Protein AF-A0A6V7JC09-F1 (afdb_monomer_lite)

Sequence (170 aa):
AAGVCGVSEVHVLLTPTTRGFRQALKSEEIEYTMPLRSGGKRRSDVTDSGCDTLDSSTSNTLLSTEPLDNDDDDDGDFNDDEGILESLGIEDSEIRKINQVQKRITLERETEVDTLKQSLIFVKGVDAQALFNFLINCKSAIAVTGALAGVPPTLLAPVAFHGATLKPLK

pLDDT: mean 71.45, std 20.79, range [30.66, 96.06]

InterPro domains:
  IPR024861 Donson [PTHR12972] (6-170)
  IPR060529 Protein downstream neighbor of Son domain [PF27662] (1-170)

Radius of gyration: 24.03 Å; chains: 1; bounding box: 83×36×53 Å

Secondary structure (DSSP, 8-state):
-PPGGG-SS-EEEE-S--HHHHHHHHHTT---B-TT-S----------------------------------------GGGHHHHHHTT--HHHHHHHHHHHHHHHHHHHHTTTTSGGG-EEEEHHHHHHHHHHHHH-GGGS-SSSTTTTPPP----SSPPTT-------

Organism: NCBI:txid1563983

Foldseek 3Di:
DQDDPNDNKDKDKDPDAALVRVVVCVVLVQDKDQVLAPDPDDPPDDDDDDDDDDDDDDDDDPDPDDDPPPPPPPPPPPVVCVVVCVVVVNDVVNVVVVVVVVVVVVNCVRRVCHNHSSNMIMGMHPSVVSVVVCQVVVPVQAACDDQRHPPGPDDDDPDADVPDDDDDRD

Structure (mmCIF, N/CA/C/O backbone):
data_AF-A0A6V7JC09-F1
#
_entry.id   AF-A0A6V7JC09-F1
#
loop_
_atom_site.group_PDB
_atom_site.id
_atom_site.type_symbol
_atom_site.label_atom_id
_atom_site.label_alt_id
_atom_site.label_comp_id
_atom_site.label_asym_id
_atom_site.label_entity_id
_atom_site.label_seq_id
_atom_site.pdbx_PDB_ins_code
_atom_site.Cartn_x
_atom_site.Cartn_y
_atom_site.Cartn_z
_atom_site.occupancy
_atom_site.B_iso_or_equiv
_atom_site.auth_seq_id
_atom_site.auth_comp_id
_atom_site.auth_asym_id
_atom_site.auth_atom_id
_atom_site.pdbx_PDB_model_num
ATOM 1 N N . ALA A 1 1 ? 1.573 -4.588 -29.488 1.00 43.00 1 ALA A N 1
ATOM 2 C CA . ALA A 1 1 ? 2.702 -5.318 -28.880 1.00 43.00 1 ALA A CA 1
ATOM 3 C C . ALA A 1 1 ? 2.129 -6.211 -27.791 1.00 43.00 1 ALA A C 1
ATOM 5 O O . ALA A 1 1 ? 1.394 -5.697 -26.960 1.00 43.00 1 ALA A O 1
ATOM 6 N N . ALA A 1 2 ? 2.360 -7.524 -27.842 1.00 45.78 2 ALA A N 1
ATOM 7 C CA . ALA A 1 2 ? 1.982 -8.412 -26.745 1.00 45.78 2 ALA A CA 1
ATOM 8 C C . ALA A 1 2 ? 2.867 -8.072 -25.537 1.00 45.78 2 ALA A C 1
ATOM 10 O O . ALA A 1 2 ? 4.084 -7.958 -25.698 1.00 45.78 2 ALA A O 1
ATOM 11 N N . GLY A 1 3 ? 2.272 -7.837 -24.368 1.00 51.53 3 GLY A N 1
ATOM 12 C CA . GLY A 1 3 ? 3.038 -7.580 -23.154 1.00 51.53 3 GLY A CA 1
ATOM 13 C C . GLY A 1 3 ? 3.891 -8.789 -22.764 1.00 51.53 3 GLY A C 1
ATOM 14 O O . GLY A 1 3 ? 3.699 -9.915 -23.237 1.00 51.53 3 GLY A O 1
ATOM 15 N N . VAL A 1 4 ? 4.894 -8.541 -21.927 1.00 53.50 4 VAL A N 1
ATOM 16 C CA . VAL A 1 4 ? 5.793 -9.579 -21.418 1.00 53.50 4 VAL A CA 1
ATOM 17 C C . VAL A 1 4 ? 4.948 -10.663 -20.728 1.00 53.50 4 VAL A C 1
ATOM 19 O O . VAL A 1 4 ? 4.101 -10.347 -19.901 1.00 53.50 4 VAL A O 1
ATOM 22 N N . CYS A 1 5 ? 5.166 -11.939 -21.066 1.00 57.09 5 CYS A N 1
ATOM 23 C CA . CYS A 1 5 ? 4.394 -13.094 -20.567 1.00 57.09 5 CYS A CA 1
ATOM 24 C C . CYS A 1 5 ? 2.956 -13.245 -21.122 1.00 57.09 5 CYS A C 1
ATOM 26 O O . CYS A 1 5 ? 2.158 -13.995 -20.569 1.00 57.09 5 CYS A O 1
ATOM 28 N N . GLY A 1 6 ? 2.598 -12.565 -22.219 1.00 64.44 6 GLY A N 1
ATOM 29 C CA . GLY A 1 6 ? 1.272 -12.721 -22.843 1.00 64.44 6 GLY A CA 1
ATOM 30 C C . GLY A 1 6 ? 0.133 -12.036 -22.080 1.00 64.44 6 GLY A C 1
ATOM 31 O O . GLY A 1 6 ? -1.030 -12.198 -22.436 1.00 64.44 6 GLY A O 1
ATOM 32 N N . VAL A 1 7 ? 0.468 -11.245 -21.060 1.00 65.25 7 VAL A N 1
ATOM 33 C CA . VAL A 1 7 ? -0.463 -10.366 -20.354 1.00 65.25 7 VAL A CA 1
ATOM 34 C C . VAL A 1 7 ? -0.467 -9.021 -21.077 1.00 65.25 7 VAL A C 1
ATOM 36 O O . VAL A 1 7 ? 0.593 -8.450 -21.323 1.00 65.25 7 VAL A O 1
ATOM 39 N N . SER A 1 8 ? -1.642 -8.528 -21.470 1.00 77.06 8 SER A N 1
ATOM 40 C CA . SER A 1 8 ? -1.781 -7.269 -22.220 1.00 77.06 8 SER A CA 1
ATOM 41 C C . SER A 1 8 ? -1.567 -6.017 -21.366 1.00 77.06 8 SER A C 1
ATOM 43 O O . SER A 1 8 ? -1.346 -4.943 -21.918 1.00 77.06 8 SER A O 1
ATOM 45 N N . GLU A 1 9 ? -1.614 -6.154 -20.042 1.00 82.94 9 GLU A N 1
ATOM 46 C CA . GLU A 1 9 ? -1.653 -5.053 -19.080 1.00 82.94 9 GLU A CA 1
ATOM 47 C C . GLU A 1 9 ? -0.594 -5.220 -17.983 1.00 82.94 9 GLU A C 1
ATOM 49 O O . GLU A 1 9 ? -0.154 -6.330 -17.671 1.00 82.94 9 GLU A O 1
ATOM 54 N N . VAL A 1 10 ? -0.167 -4.101 -17.391 1.00 85.00 10 VAL A N 1
ATOM 55 C CA . VAL A 1 10 ? 0.787 -4.102 -16.274 1.00 85.00 10 VAL A CA 1
ATOM 56 C C . VAL A 1 10 ? 0.065 -4.522 -15.001 1.00 85.00 10 VAL A C 1
ATOM 58 O O . VAL A 1 10 ? -0.993 -3.994 -14.674 1.00 85.00 10 VAL A O 1
ATOM 61 N N . HIS A 1 11 ? 0.659 -5.461 -14.273 1.00 88.44 11 HIS A N 1
ATOM 62 C CA . HIS A 1 11 ? 0.139 -5.987 -13.018 1.00 88.44 11 HIS A CA 1
ATOM 63 C C . HIS A 1 11 ? 1.137 -5.722 -11.893 1.00 88.44 11 HIS A C 1
ATOM 65 O O . HIS A 1 11 ? 2.329 -5.995 -12.046 1.00 88.44 11 HIS A O 1
ATOM 71 N N . VAL A 1 12 ? 0.647 -5.248 -10.751 1.00 89.44 12 VAL A N 1
ATOM 72 C CA . VAL A 1 12 ? 1.457 -5.017 -9.552 1.00 89.44 12 VAL A CA 1
ATOM 73 C C . VAL A 1 12 ? 0.850 -5.779 -8.387 1.00 89.44 12 VAL A C 1
ATOM 75 O O . VAL A 1 12 ? -0.335 -5.645 -8.093 1.00 89.44 12 VAL A O 1
ATOM 78 N N . LEU A 1 13 ? 1.677 -6.583 -7.720 1.00 91.69 13 LEU A N 1
ATOM 79 C CA . LEU A 1 13 ? 1.344 -7.225 -6.455 1.00 91.69 13 LEU A CA 1
ATOM 80 C C . LEU A 1 13 ? 2.249 -6.631 -5.383 1.00 91.69 13 LEU A C 1
ATOM 82 O O . LEU A 1 13 ? 3.472 -6.671 -5.525 1.00 91.69 13 LEU A O 1
ATOM 86 N N . LEU A 1 14 ? 1.660 -6.105 -4.314 1.00 90.94 14 LEU A N 1
ATOM 87 C CA . LEU A 1 14 ? 2.412 -5.511 -3.214 1.00 90.94 14 LEU A CA 1
ATOM 88 C C . LEU A 1 14 ? 1.978 -6.131 -1.891 1.00 90.94 14 LEU A C 1
ATOM 90 O O . LEU A 1 14 ? 0.801 -6.139 -1.542 1.00 90.94 14 LEU A O 1
ATOM 94 N N . THR A 1 15 ? 2.951 -6.669 -1.161 1.00 91.75 15 THR A N 1
ATOM 95 C CA . THR A 1 15 ? 2.768 -7.241 0.171 1.00 91.75 15 THR A CA 1
ATOM 96 C C . THR A 1 15 ? 4.089 -7.170 0.949 1.00 91.75 15 THR A C 1
ATOM 98 O O . THR A 1 15 ? 5.150 -7.373 0.358 1.00 91.75 15 THR A O 1
ATOM 101 N N . PRO A 1 16 ? 4.045 -6.975 2.274 1.00 92.06 16 PRO A N 1
ATOM 102 C CA . PRO A 1 16 ? 2.859 -6.578 3.029 1.00 92.06 16 PRO A CA 1
ATOM 103 C C . PRO A 1 16 ? 2.487 -5.101 2.822 1.00 92.06 16 PRO A C 1
ATOM 105 O O . PRO A 1 16 ? 3.324 -4.293 2.431 1.00 92.06 16 PRO A O 1
ATOM 108 N N . THR A 1 17 ? 1.238 -4.747 3.129 1.00 92.69 17 THR A N 1
ATOM 109 C CA . THR A 1 17 ? 0.771 -3.354 3.219 1.00 92.69 17 THR A CA 1
ATOM 110 C C . THR A 1 17 ? 0.185 -3.060 4.602 1.00 92.69 17 THR A C 1
ATOM 112 O O . THR A 1 17 ? -0.172 -3.971 5.355 1.00 92.69 17 THR A O 1
ATOM 115 N N . THR A 1 18 ? 0.095 -1.777 4.948 1.00 94.00 18 THR A N 1
AT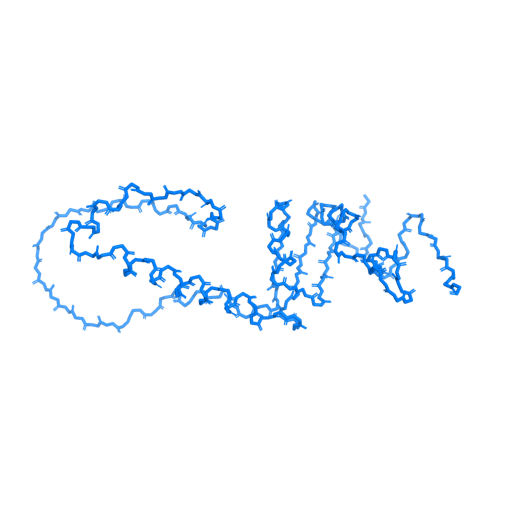OM 116 C CA . THR A 1 18 ? -0.579 -1.284 6.160 1.00 94.00 18 THR A CA 1
ATOM 117 C C . THR A 1 18 ? -1.899 -0.610 5.797 1.00 94.00 18 THR A C 1
ATOM 119 O O . THR A 1 18 ? -2.083 -0.189 4.651 1.00 94.00 18 THR A O 1
ATOM 122 N N . ARG A 1 19 ? -2.802 -0.441 6.769 1.00 93.81 19 ARG A N 1
ATOM 123 C CA . ARG A 1 19 ? -4.038 0.331 6.592 1.00 93.81 19 ARG A CA 1
ATOM 124 C C . ARG A 1 19 ? -3.750 1.728 6.056 1.00 93.81 19 ARG A C 1
ATOM 126 O O . ARG A 1 19 ? -4.379 2.145 5.095 1.00 93.81 19 ARG A O 1
ATOM 133 N N . GLY A 1 20 ? -2.777 2.428 6.642 1.00 92.62 20 GLY A N 1
ATOM 134 C CA . GLY A 1 20 ? -2.425 3.786 6.223 1.00 92.62 20 GLY A CA 1
ATOM 135 C C . GLY A 1 20 ? -1.962 3.855 4.766 1.00 92.62 20 GLY A C 1
ATOM 136 O O . GLY A 1 20 ? -2.364 4.756 4.041 1.00 92.62 20 GLY A O 1
ATOM 137 N N . PHE A 1 21 ? -1.184 2.869 4.306 1.00 92.50 21 PHE A N 1
ATOM 138 C CA . PHE A 1 21 ? -0.798 2.784 2.898 1.00 92.50 21 PHE A CA 1
ATOM 139 C C . PHE A 1 21 ? -2.016 2.562 1.993 1.00 92.50 21 PHE A C 1
ATOM 141 O O . PHE A 1 21 ? -2.179 3.245 0.991 1.00 92.50 21 PHE A O 1
ATOM 148 N N . ARG A 1 22 ? -2.903 1.639 2.375 1.00 94.00 22 ARG A N 1
ATOM 149 C CA . ARG A 1 22 ? -4.142 1.345 1.644 1.00 94.00 22 ARG A CA 1
ATOM 150 C C . ARG A 1 22 ? -5.103 2.537 1.586 1.00 94.00 22 ARG A C 1
ATOM 152 O O . ARG A 1 22 ? -5.735 2.739 0.556 1.00 94.00 22 ARG A O 1
ATOM 159 N N . GLN A 1 23 ? -5.184 3.329 2.653 1.00 93.31 23 GLN A N 1
ATOM 160 C CA . GLN A 1 23 ? -5.972 4.561 2.693 1.00 93.31 23 GLN A CA 1
ATOM 161 C C . GLN A 1 23 ? -5.353 5.648 1.804 1.00 93.31 23 GLN A C 1
ATOM 163 O O . GLN A 1 23 ? -6.074 6.299 1.061 1.00 93.31 23 GLN A O 1
ATOM 168 N N . ALA A 1 24 ? -4.022 5.778 1.801 1.00 93.12 24 ALA A N 1
ATOM 169 C CA . ALA A 1 24 ? -3.326 6.711 0.915 1.00 93.12 24 ALA A CA 1
ATOM 170 C C . ALA A 1 24 ? -3.528 6.378 -0.575 1.00 93.12 24 ALA A C 1
ATOM 172 O O . ALA A 1 24 ? -3.612 7.278 -1.400 1.00 93.12 24 ALA A O 1
ATOM 173 N N . LEU A 1 25 ? -3.640 5.093 -0.929 1.00 94.00 25 LEU A N 1
ATOM 174 C CA . LEU A 1 25 ? -4.002 4.707 -2.295 1.00 94.00 25 LEU A CA 1
ATOM 175 C C . LEU A 1 25 ? -5.433 5.119 -2.652 1.00 94.00 25 LEU A C 1
ATOM 177 O O . LEU A 1 25 ? -5.642 5.644 -3.739 1.00 94.00 25 LEU A O 1
ATOM 181 N N . LYS A 1 26 ? -6.394 4.933 -1.734 1.00 94.06 26 LYS A N 1
ATOM 182 C CA . LYS A 1 26 ? -7.780 5.385 -1.943 1.00 94.06 26 LYS A CA 1
ATOM 183 C C . LYS A 1 26 ? -7.855 6.903 -2.143 1.00 94.06 26 LYS A C 1
ATOM 185 O O . LYS A 1 26 ? -8.531 7.348 -3.058 1.00 94.06 26 LYS A O 1
ATOM 190 N N . SER A 1 27 ? -7.125 7.687 -1.342 1.00 93.50 27 SER A N 1
ATOM 191 C CA . SER A 1 27 ? -7.117 9.156 -1.462 1.00 93.50 27 SER A CA 1
ATOM 192 C C . SER A 1 27 ? -6.481 9.675 -2.753 1.00 93.50 27 SER A C 1
ATOM 194 O O . SER A 1 27 ? -6.718 10.812 -3.135 1.00 93.50 27 SER A O 1
ATOM 196 N N . GLU A 1 28 ? -5.649 8.863 -3.402 1.00 92.69 28 GLU A N 1
ATOM 197 C CA . GLU A 1 28 ? -5.031 9.169 -4.699 1.00 92.69 28 GLU A CA 1
ATOM 198 C C . GLU A 1 28 ? -5.829 8.557 -5.864 1.00 92.69 28 GLU A C 1
ATOM 200 O O . GLU A 1 28 ? -5.331 8.500 -6.985 1.00 92.69 28 GLU A O 1
ATOM 205 N N . GLU A 1 29 ? -7.047 8.070 -5.588 1.00 95.25 29 GLU A N 1
ATOM 206 C CA . GLU A 1 29 ? -7.958 7.444 -6.555 1.00 95.25 29 GLU A CA 1
ATOM 207 C C . GLU A 1 29 ? -7.345 6.222 -7.264 1.00 95.25 29 GLU A C 1
ATOM 209 O O . GLU A 1 29 ? -7.652 5.924 -8.415 1.00 95.25 29 GLU A O 1
ATOM 214 N N . ILE A 1 30 ? -6.460 5.491 -6.575 1.00 95.75 30 ILE A N 1
ATOM 215 C CA . ILE A 1 30 ? -5.811 4.291 -7.112 1.00 95.75 30 ILE A CA 1
ATOM 216 C C . ILE A 1 30 ? -6.637 3.063 -6.736 1.00 95.75 30 ILE A C 1
ATOM 218 O O . ILE A 1 30 ? -6.672 2.655 -5.568 1.00 95.75 30 ILE A O 1
ATOM 222 N N . GLU A 1 31 ? -7.242 2.418 -7.734 1.00 96.06 31 GLU A N 1
ATOM 223 C CA . GLU A 1 31 ? -8.041 1.216 -7.511 1.00 96.06 31 GLU A CA 1
ATOM 224 C C . GLU A 1 31 ? -7.154 -0.014 -7.237 1.00 96.06 31 GLU A C 1
ATOM 226 O O . GLU A 1 31 ? -6.153 -0.282 -7.912 1.00 96.06 31 GLU A O 1
ATOM 231 N N . TYR A 1 32 ? -7.522 -0.808 -6.228 1.00 95.69 32 TYR A N 1
ATOM 232 C CA . TYR A 1 32 ? -6.843 -2.062 -5.914 1.00 95.69 32 TYR A CA 1
ATOM 233 C C . TYR A 1 32 ? -7.801 -3.115 -5.361 1.00 95.69 32 TYR A C 1
ATOM 235 O O . TYR A 1 32 ? -8.806 -2.821 -4.720 1.00 95.69 32 TYR A O 1
ATOM 243 N N . THR A 1 33 ? -7.433 -4.384 -5.535 1.00 95.44 33 THR A N 1
ATOM 244 C CA . THR A 1 33 ? -8.135 -5.525 -4.924 1.00 95.44 33 THR A CA 1
ATOM 245 C C . THR A 1 33 ? -7.255 -6.215 -3.886 1.00 95.44 33 THR A C 1
ATOM 247 O O . THR A 1 33 ? -6.030 -6.165 -3.975 1.00 95.44 33 THR A O 1
ATOM 250 N N . MET A 1 34 ? -7.856 -6.888 -2.898 1.00 94.44 34 MET A N 1
ATOM 251 C CA . MET A 1 34 ? -7.134 -7.677 -1.886 1.00 94.44 34 MET A CA 1
ATOM 252 C C . MET A 1 34 ? -7.476 -9.168 -2.009 1.00 94.44 34 MET A C 1
ATOM 254 O O . MET A 1 34 ? -8.267 -9.691 -1.221 1.00 94.44 34 MET A O 1
ATOM 258 N N . PRO A 1 35 ? -6.907 -9.887 -2.993 1.00 93.06 35 PRO A N 1
ATOM 259 C CA . PRO A 1 35 ? -7.356 -11.235 -3.358 1.00 93.06 35 PRO A CA 1
ATOM 260 C C . PRO A 1 35 ? -7.131 -12.289 -2.265 1.00 93.06 35 PRO A C 1
ATOM 262 O O . PRO A 1 35 ? -7.759 -13.344 -2.290 1.00 93.06 35 PRO A O 1
ATOM 265 N N . LEU A 1 36 ? -6.238 -12.024 -1.306 1.00 91.88 36 LEU A N 1
ATOM 266 C CA . LEU A 1 36 ? -5.941 -12.929 -0.192 1.00 91.88 36 LEU A CA 1
ATOM 267 C C . LEU A 1 36 ? -6.734 -12.602 1.082 1.00 91.88 36 LEU A C 1
ATOM 269 O O . LEU A 1 36 ? -6.608 -13.316 2.079 1.00 91.88 36 LEU A O 1
ATOM 273 N N . ARG A 1 37 ? -7.550 -11.540 1.075 1.00 88.38 37 ARG A N 1
ATOM 274 C CA . ARG A 1 37 ? -8.404 -11.190 2.208 1.00 88.38 37 ARG A CA 1
ATOM 275 C C . ARG A 1 37 ? -9.648 -12.077 2.194 1.00 88.38 37 ARG A C 1
ATOM 277 O O . ARG A 1 37 ? -10.470 -12.026 1.283 1.00 88.38 37 ARG A O 1
ATOM 284 N N . SER A 1 38 ? -9.798 -12.903 3.224 1.00 73.62 38 SER A N 1
ATOM 285 C CA . SER A 1 38 ? -10.976 -13.755 3.399 1.00 73.62 38 SER A CA 1
ATOM 286 C C . SER A 1 38 ? -12.179 -12.898 3.810 1.00 73.62 38 SER A C 1
ATOM 288 O O . SER A 1 38 ? -12.386 -12.686 4.999 1.00 73.62 38 SER A O 1
ATOM 290 N N . GLY A 1 39 ? -12.964 -12.373 2.860 1.00 65.19 39 GLY A N 1
ATOM 291 C CA . GLY A 1 39 ? -14.097 -11.517 3.250 1.00 65.19 39 GLY A CA 1
ATOM 292 C C . GLY A 1 39 ? -15.062 -11.008 2.178 1.00 65.19 39 GLY A C 1
ATOM 293 O O . GLY A 1 39 ? -15.702 -9.996 2.422 1.00 65.19 39 GLY A O 1
ATOM 294 N N . GLY A 1 40 ? -15.194 -11.666 1.018 1.00 57.50 40 GLY A N 1
ATOM 295 C CA . GLY A 1 40 ? -16.045 -11.176 -0.085 1.00 57.50 40 GLY A CA 1
ATOM 296 C C . GLY A 1 40 ? -17.384 -11.891 -0.319 1.00 57.50 40 GLY A C 1
ATOM 297 O O . GLY A 1 40 ? -18.149 -11.462 -1.174 1.00 57.50 40 GLY A O 1
ATOM 298 N N . LYS A 1 41 ? -17.711 -12.976 0.396 1.00 49.50 41 LYS A N 1
ATOM 299 C CA . LYS A 1 41 ? -19.073 -13.536 0.349 1.00 49.50 41 LYS A CA 1
ATOM 300 C C . LYS A 1 41 ? -19.869 -12.939 1.498 1.00 49.50 41 LYS A C 1
ATOM 302 O O . LYS A 1 41 ? -19.807 -13.445 2.619 1.00 49.50 41 LYS A O 1
ATOM 307 N N . ARG A 1 42 ? -20.640 -11.883 1.212 1.00 47.97 42 ARG A N 1
ATOM 308 C CA . ARG A 1 42 ? -21.846 -11.592 1.996 1.00 47.97 42 ARG A CA 1
ATOM 309 C C . ARG A 1 42 ? -22.579 -12.929 2.139 1.00 47.97 42 ARG A C 1
ATOM 311 O O . ARG A 1 42 ? -22.868 -13.580 1.136 1.00 47.97 42 ARG A O 1
ATOM 318 N N . ARG A 1 43 ? -22.817 -13.387 3.369 1.00 43.19 43 ARG A N 1
ATOM 319 C CA . ARG A 1 43 ? -23.809 -14.436 3.630 1.00 43.19 43 ARG A CA 1
ATOM 320 C C . ARG A 1 43 ? -25.167 -13.797 3.348 1.00 43.19 43 ARG A C 1
ATOM 322 O O . ARG A 1 43 ? -25.846 -13.372 4.271 1.00 43.19 43 ARG A O 1
ATOM 329 N N . SER A 1 44 ? -25.498 -13.612 2.076 1.00 47.25 44 SER A N 1
ATOM 330 C CA . SER A 1 44 ? -26.867 -13.360 1.672 1.00 47.25 44 SER A CA 1
ATOM 331 C C . SER A 1 44 ? -27.586 -14.699 1.708 1.00 47.25 44 SER A C 1
ATOM 333 O O . SER A 1 44 ? -27.159 -15.649 1.052 1.00 47.25 44 SER A O 1
ATOM 335 N N . ASP A 1 45 ? -28.677 -14.705 2.459 1.00 45.00 45 ASP A N 1
ATOM 336 C CA . ASP A 1 45 ? -29.819 -15.590 2.276 1.00 45.00 45 ASP A CA 1
ATOM 337 C C . ASP A 1 45 ? -29.729 -17.005 2.876 1.00 45.00 45 ASP A C 1
ATOM 339 O O . ASP A 1 45 ? -29.475 -17.994 2.197 1.00 45.00 45 ASP A O 1
ATOM 343 N N . VAL A 1 46 ? -29.986 -17.087 4.186 1.00 38.84 46 VAL A N 1
ATOM 344 C CA . VAL A 1 46 ? -30.919 -18.081 4.742 1.00 38.84 46 VAL A CA 1
ATOM 345 C C . VAL A 1 46 ? -31.706 -17.359 5.835 1.00 38.84 46 VAL A C 1
ATOM 347 O O . VAL A 1 46 ? -31.247 -17.233 6.970 1.00 38.84 46 VAL A O 1
ATOM 350 N N . THR A 1 47 ? -32.866 -16.817 5.475 1.00 43.84 47 THR A N 1
ATOM 351 C CA . THR A 1 47 ? -33.907 -16.446 6.433 1.00 43.84 47 THR A CA 1
ATOM 352 C C . THR A 1 47 ? -34.426 -17.715 7.110 1.00 43.84 47 THR A C 1
ATOM 354 O O . THR A 1 47 ? -35.052 -18.545 6.455 1.00 43.84 47 THR A O 1
ATOM 357 N N . ASP A 1 48 ? -34.198 -17.861 8.410 1.00 45.25 48 ASP A N 1
ATOM 358 C CA . ASP A 1 48 ? -35.042 -18.702 9.259 1.00 45.25 48 ASP A CA 1
ATOM 359 C C . ASP A 1 48 ? -35.296 -17.961 10.571 1.00 45.25 48 ASP A C 1
ATOM 361 O O . ASP A 1 48 ? -34.534 -18.029 11.533 1.00 45.25 48 ASP A O 1
ATOM 365 N N . SER A 1 49 ? -36.358 -17.168 10.565 1.00 39.12 49 SER A N 1
ATOM 366 C CA . SER A 1 49 ? -37.037 -16.756 11.783 1.00 39.12 49 SER A CA 1
ATOM 367 C C . SER A 1 49 ? -38.523 -16.691 11.464 1.00 39.12 49 SER A C 1
ATOM 369 O O . SER A 1 49 ? -39.054 -15.642 11.101 1.00 39.12 49 SER A O 1
ATOM 371 N N . GLY A 1 50 ? -39.170 -17.855 11.537 1.00 45.22 50 GLY A N 1
ATOM 372 C CA . GLY A 1 50 ? -40.620 -17.973 11.519 1.00 45.22 50 GLY A CA 1
ATOM 373 C C . GLY A 1 50 ? -41.245 -17.171 12.661 1.00 45.22 50 GLY A C 1
ATOM 374 O O . GLY A 1 50 ? -41.020 -17.452 13.836 1.00 45.22 50 GLY A O 1
ATOM 375 N N . CYS A 1 51 ? -42.038 -16.173 12.294 1.00 40.75 51 CYS A N 1
ATOM 376 C CA . CYS A 1 51 ? -43.034 -15.542 13.146 1.00 40.75 51 CYS A CA 1
ATOM 377 C C . CYS A 1 51 ? -44.119 -14.980 12.221 1.00 40.75 51 CYS A C 1
ATOM 379 O O . CYS A 1 51 ? -44.051 -13.835 11.776 1.00 40.75 51 CYS A O 1
ATOM 381 N N . ASP A 1 52 ? -45.091 -15.823 11.879 1.00 39.28 52 ASP A N 1
ATOM 382 C CA . ASP A 1 52 ? -46.292 -15.411 11.161 1.00 39.28 52 ASP A CA 1
ATOM 383 C C . ASP A 1 52 ? -47.178 -14.587 12.100 1.00 39.28 52 ASP A C 1
ATOM 385 O O . ASP A 1 52 ? -47.758 -15.113 13.051 1.00 39.28 52 ASP A O 1
ATOM 389 N N . THR A 1 53 ? -47.327 -13.292 11.820 1.00 40.00 53 THR A N 1
ATOM 390 C CA . THR A 1 53 ? -48.480 -12.526 12.310 1.00 40.00 53 THR A CA 1
ATOM 391 C C . THR A 1 53 ? -49.180 -11.881 11.123 1.00 40.00 53 THR A C 1
ATOM 393 O O . THR A 1 53 ? -48.663 -10.981 10.470 1.00 40.00 53 THR A O 1
ATOM 396 N N . LEU A 1 54 ? -50.356 -12.425 10.825 1.00 46.50 54 LEU A N 1
ATOM 397 C CA . LEU A 1 54 ? -51.311 -11.952 9.835 1.00 46.50 54 LEU A CA 1
ATOM 398 C C . LEU A 1 54 ? -52.060 -10.745 10.423 1.00 46.50 54 LEU A C 1
ATOM 400 O O . LEU A 1 54 ? -52.742 -10.932 11.426 1.00 46.50 54 LEU A O 1
ATOM 404 N N . ASP A 1 55 ? -51.957 -9.554 9.825 1.00 35.44 55 ASP A N 1
ATOM 405 C CA . ASP A 1 55 ? -53.124 -8.817 9.300 1.00 35.44 55 ASP A CA 1
ATOM 406 C C . ASP A 1 55 ? -52.723 -7.575 8.466 1.00 35.44 55 ASP A C 1
ATOM 408 O O . ASP A 1 55 ? -51.753 -6.873 8.739 1.00 35.44 55 ASP A O 1
ATOM 412 N N . SER A 1 56 ? -53.533 -7.374 7.431 1.00 37.59 56 SER A N 1
ATOM 413 C CA . SER A 1 56 ? -53.719 -6.326 6.417 1.00 37.59 56 SER A CA 1
ATOM 414 C C . SER A 1 56 ? -53.366 -4.882 6.845 1.00 37.59 56 SER A C 1
ATOM 416 O O . SER A 1 56 ? -53.700 -4.453 7.940 1.00 37.59 56 SER A O 1
ATOM 418 N N . SER A 1 57 ? -52.835 -3.974 6.010 1.00 32.72 57 SER A N 1
ATOM 419 C CA . SER A 1 57 ? -53.346 -3.566 4.689 1.00 32.72 57 SER A CA 1
ATOM 420 C C . SER A 1 57 ? -52.354 -2.625 3.962 1.00 32.72 57 SER A C 1
ATOM 422 O O . SER A 1 57 ? -51.917 -1.631 4.530 1.00 32.72 57 SER A O 1
ATOM 424 N N . THR A 1 58 ? -52.096 -2.900 2.677 1.00 33.84 58 THR A N 1
ATOM 425 C CA . THR A 1 58 ? -51.840 -1.954 1.557 1.00 33.84 58 THR A CA 1
ATOM 426 C C . THR A 1 58 ? -50.846 -0.786 1.707 1.00 33.84 58 THR A C 1
ATOM 428 O O . THR A 1 58 ? -51.217 0.294 2.160 1.00 33.84 58 THR A O 1
ATOM 431 N N . SER A 1 59 ? -49.667 -0.922 1.080 1.00 34.69 59 SER A N 1
ATOM 432 C CA . SER A 1 59 ? -49.271 -0.167 -0.137 1.00 34.69 59 SER A CA 1
ATOM 433 C C . SER A 1 59 ? -47.948 -0.711 -0.701 1.00 34.69 59 SER A C 1
ATOM 435 O O . SER A 1 59 ? -46.950 -0.782 0.007 1.00 34.69 59 SER A O 1
ATOM 437 N N . ASN A 1 60 ? -47.952 -1.127 -1.972 1.00 34.59 60 ASN A N 1
ATOM 438 C CA . ASN A 1 60 ? -46.803 -1.722 -2.657 1.00 34.59 60 ASN A CA 1
ATOM 439 C C . ASN A 1 60 ? -45.672 -0.710 -2.889 1.00 34.59 60 ASN A C 1
ATOM 441 O O . ASN A 1 60 ? -45.819 0.263 -3.625 1.00 34.59 60 ASN A O 1
ATOM 445 N N . THR A 1 61 ? -44.524 -1.048 -2.320 1.00 30.66 61 THR A N 1
ATOM 446 C CA . THR A 1 61 ? -43.188 -0.516 -2.565 1.00 30.66 61 THR A CA 1
ATOM 447 C C . THR A 1 61 ? -42.689 -0.888 -3.971 1.00 30.66 61 THR A C 1
ATOM 449 O O . THR A 1 61 ? -42.539 -2.069 -4.278 1.00 30.66 61 THR A O 1
ATOM 452 N N . LEU A 1 62 ? -42.368 0.099 -4.814 1.00 31.83 62 LEU A N 1
ATOM 453 C CA . LEU A 1 62 ? -41.393 -0.055 -5.904 1.00 31.83 62 LEU A CA 1
ATOM 454 C C . LEU A 1 62 ? -40.099 0.630 -5.453 1.00 31.83 62 LEU A C 1
ATOM 456 O O . LEU A 1 62 ? -39.912 1.827 -5.645 1.00 31.83 62 LEU A O 1
ATOM 460 N N . LEU A 1 63 ? -39.243 -0.146 -4.788 1.00 33.69 63 LEU A N 1
ATOM 461 C CA . LEU A 1 63 ? -37.889 0.236 -4.406 1.00 33.69 63 LEU A CA 1
ATOM 462 C C . LEU A 1 63 ? -36.959 -0.240 -5.524 1.00 33.69 63 LEU A C 1
ATOM 464 O O . LEU A 1 63 ? -36.628 -1.421 -5.599 1.00 33.69 63 LEU A O 1
ATOM 468 N N . SER A 1 64 ? -36.564 0.670 -6.411 1.00 33.09 64 SER A N 1
ATOM 469 C CA . SER A 1 64 ? -35.390 0.455 -7.254 1.00 33.09 64 SER A CA 1
ATOM 470 C C . SER A 1 64 ? -34.160 0.618 -6.367 1.00 33.09 64 SER A C 1
ATOM 472 O O . SER A 1 64 ? -33.806 1.724 -5.970 1.00 33.09 64 SER A O 1
ATOM 474 N N . THR A 1 65 ? -33.570 -0.511 -5.986 1.00 33.03 65 THR A N 1
ATOM 475 C CA . THR A 1 65 ? -32.292 -0.593 -5.282 1.00 33.03 65 THR A CA 1
ATOM 476 C C . THR A 1 65 ? -31.165 -0.316 -6.273 1.00 33.03 65 THR A C 1
ATOM 478 O O . THR A 1 65 ? -30.767 -1.207 -7.019 1.00 33.03 65 THR A O 1
ATOM 481 N N . GLU A 1 66 ? -30.650 0.910 -6.271 1.00 34.25 66 GLU A N 1
ATOM 482 C CA . GLU A 1 66 ? -29.303 1.191 -6.770 1.00 34.25 66 GLU A CA 1
ATOM 483 C C . GLU A 1 66 ? -28.280 0.800 -5.682 1.00 34.25 66 GLU A C 1
ATOM 485 O O . GLU A 1 66 ? -28.553 0.981 -4.488 1.00 34.25 66 GLU A O 1
ATOM 490 N N . PRO A 1 67 ? -27.121 0.229 -6.046 1.00 34.88 67 PRO A N 1
ATOM 491 C CA . PRO A 1 67 ? -26.080 -0.117 -5.092 1.00 34.88 67 PRO A CA 1
ATOM 492 C C . PRO A 1 67 ? -25.329 1.151 -4.672 1.00 34.88 67 PRO A C 1
ATOM 494 O O . PRO A 1 67 ? -24.521 1.682 -5.427 1.00 34.88 67 PRO A O 1
ATOM 497 N N . LEU A 1 68 ? -25.578 1.626 -3.453 1.00 33.16 68 LEU A N 1
ATOM 498 C CA . LEU A 1 68 ? -24.686 2.577 -2.797 1.00 33.16 68 LEU A CA 1
ATOM 499 C C . LEU A 1 68 ? -23.508 1.796 -2.204 1.00 33.16 68 LEU A C 1
ATOM 501 O O . LEU A 1 68 ? -23.623 1.172 -1.144 1.00 33.16 68 LEU A O 1
ATOM 505 N N . ASP A 1 69 ? -22.382 1.812 -2.915 1.00 36.53 69 ASP A N 1
ATOM 506 C CA . ASP A 1 69 ? -21.064 1.685 -2.297 1.00 36.53 69 ASP A CA 1
ATOM 507 C C . ASP A 1 69 ? -20.832 2.955 -1.464 1.00 36.53 69 ASP A C 1
ATOM 509 O O . ASP A 1 69 ? -20.278 3.940 -1.939 1.00 36.53 69 ASP A O 1
ATOM 513 N N . ASN A 1 70 ? -21.315 2.947 -0.220 1.00 41.66 70 ASN A N 1
ATOM 514 C CA . ASN A 1 70 ? -20.958 3.960 0.770 1.00 41.66 70 ASN A CA 1
ATOM 515 C C . ASN A 1 70 ? -19.548 3.659 1.292 1.00 41.66 70 ASN A C 1
ATOM 517 O O . ASN A 1 70 ? -19.383 2.999 2.317 1.00 41.66 70 ASN A O 1
ATOM 521 N N . ASP A 1 71 ? -18.556 4.146 0.558 1.00 45.50 71 ASP A N 1
ATOM 522 C CA . ASP A 1 71 ? -17.203 4.439 1.039 1.00 45.50 71 ASP A CA 1
ATOM 523 C C . ASP A 1 71 ? -16.970 5.958 0.847 1.00 45.50 71 ASP A C 1
ATOM 525 O O . ASP A 1 71 ? -15.959 6.390 0.301 1.00 45.50 71 ASP A O 1
ATOM 529 N N . ASP A 1 72 ? -17.942 6.778 1.267 1.00 39.22 72 ASP A N 1
ATOM 530 C CA . ASP A 1 72 ? -17.754 8.223 1.427 1.00 39.22 72 ASP A CA 1
ATOM 531 C C . ASP A 1 72 ? -17.004 8.465 2.746 1.00 39.22 72 ASP A C 1
ATOM 533 O O . ASP A 1 72 ? -17.593 8.537 3.826 1.00 39.22 72 ASP A O 1
ATOM 537 N N . ASP A 1 73 ? -15.680 8.610 2.647 1.00 47.28 73 ASP A N 1
ATOM 538 C CA . ASP A 1 73 ? -14.897 9.486 3.533 1.00 47.28 73 ASP A CA 1
ATOM 539 C C . ASP A 1 73 ? -15.217 10.954 3.145 1.00 47.28 73 ASP A C 1
ATOM 541 O O . ASP A 1 73 ? -14.338 11.731 2.772 1.00 47.28 73 ASP A O 1
ATOM 545 N N . ASP A 1 74 ? -16.498 11.331 3.185 1.00 40.59 74 ASP A N 1
ATOM 546 C CA . ASP A 1 74 ? -16.905 12.730 3.223 1.00 40.59 74 ASP A CA 1
ATOM 547 C C . ASP A 1 74 ? -16.972 13.107 4.704 1.00 40.59 74 ASP A C 1
ATOM 549 O O . ASP A 1 74 ? -17.796 12.587 5.460 1.00 40.59 74 ASP A O 1
ATOM 553 N N . ASP A 1 75 ? -16.128 14.048 5.130 1.00 47.72 75 ASP A N 1
ATOM 554 C CA . ASP A 1 75 ? -16.351 14.857 6.337 1.00 47.72 75 ASP A CA 1
ATOM 555 C C . ASP A 1 75 ? -17.562 15.802 6.113 1.00 47.72 75 ASP A C 1
ATOM 557 O O . ASP A 1 75 ? -17.552 16.986 6.462 1.00 47.72 75 ASP A O 1
ATOM 561 N N . GLY A 1 76 ? -18.615 15.265 5.496 1.00 38.66 76 GLY A N 1
ATOM 562 C CA . GLY A 1 76 ? -19.942 15.813 5.405 1.00 38.66 76 GLY A CA 1
ATOM 563 C C . GLY A 1 76 ? -20.556 15.670 6.777 1.00 38.66 76 GLY A C 1
ATOM 564 O O . GLY A 1 76 ? -20.939 14.591 7.225 1.00 38.66 76 GLY A O 1
ATOM 565 N N . ASP A 1 77 ? -20.588 16.790 7.469 1.00 47.84 77 ASP A N 1
ATOM 566 C CA . ASP A 1 77 ? -21.416 17.043 8.626 1.00 47.84 77 ASP A CA 1
ATOM 567 C C . ASP A 1 77 ? -22.882 16.695 8.285 1.00 47.84 77 ASP A C 1
ATOM 569 O O . ASP A 1 77 ? -23.659 17.553 7.869 1.00 47.84 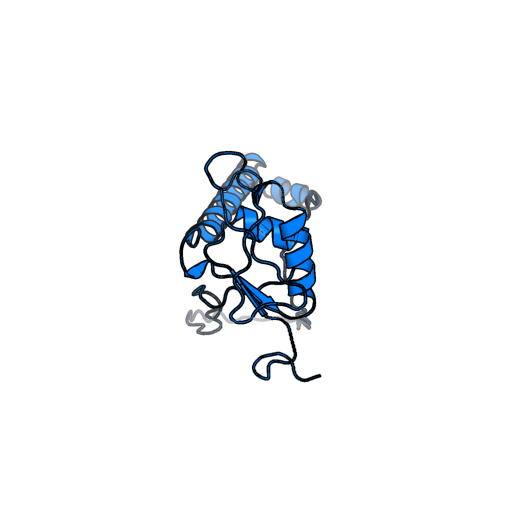77 ASP A O 1
ATOM 573 N N . PHE A 1 78 ? -23.259 15.414 8.402 1.00 48.78 78 PHE A N 1
ATOM 574 C CA . PHE A 1 78 ? -24.639 14.915 8.348 1.00 48.78 78 PHE A CA 1
ATOM 575 C C . PHE A 1 78 ? -25.386 15.376 9.612 1.00 48.78 78 PHE A C 1
ATOM 577 O O . PHE A 1 78 ? -25.887 14.577 10.394 1.00 48.78 78 PHE A O 1
ATOM 584 N N . ASN A 1 79 ? -25.441 16.688 9.829 1.00 54.31 79 ASN A N 1
ATOM 585 C CA . ASN A 1 79 ? -26.142 17.309 10.947 1.00 54.31 79 ASN A CA 1
ATOM 586 C C . ASN A 1 79 ? -27.636 17.527 10.664 1.00 54.31 79 ASN A C 1
ATOM 588 O O . ASN A 1 79 ? -28.344 18.059 11.517 1.00 54.31 79 ASN A O 1
ATOM 592 N N . ASP A 1 80 ? -28.145 17.124 9.495 1.00 56.00 80 ASP A N 1
ATOM 593 C CA . ASP A 1 80 ? -29.553 17.358 9.137 1.00 56.00 80 ASP A CA 1
ATOM 594 C C . ASP A 1 80 ? -30.526 16.391 9.855 1.00 56.00 80 ASP A C 1
ATOM 596 O O . ASP A 1 80 ? -31.725 16.657 9.912 1.00 56.00 80 ASP A O 1
ATOM 600 N N . ASP A 1 81 ? -30.018 15.319 10.487 1.00 58.38 81 ASP A N 1
ATOM 601 C CA . ASP A 1 81 ? -30.809 14.343 11.266 1.00 58.38 81 ASP A CA 1
ATOM 602 C C . ASP A 1 81 ? -30.705 14.515 12.800 1.00 58.38 81 ASP A C 1
ATOM 604 O O . ASP A 1 81 ? -31.459 13.880 13.547 1.00 58.38 81 ASP A O 1
ATOM 608 N N . GLU A 1 82 ? -29.825 15.391 13.301 1.00 60.72 82 GLU A N 1
ATOM 609 C CA . GLU A 1 82 ? -29.572 15.586 14.747 1.00 60.72 82 GLU A CA 1
ATOM 610 C C . GLU A 1 82 ? -30.856 15.983 15.508 1.00 60.72 82 GLU A C 1
ATOM 612 O O . GLU A 1 82 ? -31.112 15.524 16.623 1.00 60.72 82 GLU A O 1
ATOM 617 N N . GLY A 1 83 ? -31.751 16.739 14.860 1.00 62.25 83 GLY A N 1
ATOM 618 C CA . GLY A 1 83 ? -33.023 17.160 15.457 1.00 62.25 83 GLY A CA 1
ATOM 619 C C . GLY A 1 83 ? -34.046 16.031 15.656 1.00 62.25 83 GLY A C 1
ATOM 620 O O . GLY A 1 83 ? -34.924 16.141 16.518 1.00 62.25 83 GLY A O 1
ATOM 621 N N . ILE A 1 84 ? -33.957 14.933 14.894 1.00 75.94 84 ILE A N 1
ATOM 622 C CA . ILE A 1 84 ? -34.874 13.786 15.021 1.00 75.94 84 ILE A CA 1
ATOM 623 C C . ILE A 1 84 ? -34.462 12.917 16.211 1.00 75.94 84 ILE A C 1
ATOM 625 O O . ILE A 1 84 ? -35.319 12.507 16.996 1.00 75.94 84 ILE A O 1
ATOM 629 N N . LEU A 1 85 ? -33.160 12.658 16.369 1.00 79.12 85 LEU A N 1
ATOM 630 C CA . LEU A 1 85 ? -32.632 11.863 17.479 1.00 79.12 85 LEU A CA 1
ATOM 631 C C . LEU A 1 85 ? -32.779 12.588 18.824 1.00 79.12 85 LEU A C 1
ATOM 633 O O . LEU A 1 85 ? -33.202 11.959 19.799 1.00 79.12 85 LEU A O 1
ATOM 637 N N . GLU A 1 86 ? -32.549 13.904 18.860 1.00 75.06 86 GLU A N 1
ATOM 638 C CA . GLU A 1 86 ? -32.778 14.723 20.057 1.00 75.06 86 GLU A CA 1
ATOM 639 C C . GLU A 1 86 ? -3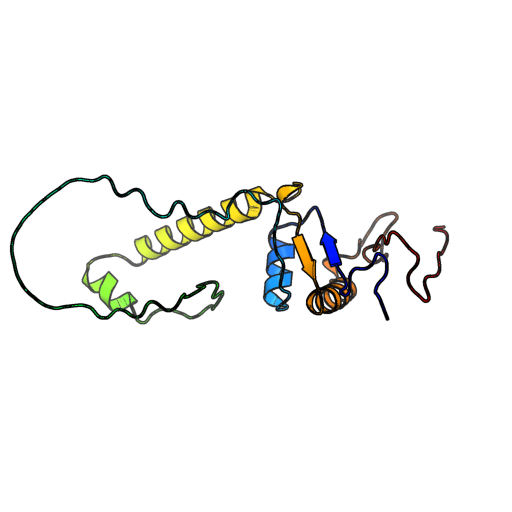4.267 14.714 20.460 1.00 75.06 86 GLU A C 1
ATOM 641 O O . GLU A 1 86 ? -34.607 14.535 21.633 1.00 75.06 86 GLU A O 1
ATOM 646 N N . SER A 1 87 ? -35.181 14.780 19.480 1.00 80.19 87 SER A N 1
ATOM 647 C CA . SER A 1 87 ? -36.635 14.672 19.704 1.00 80.19 87 SER A CA 1
ATOM 648 C C . SER A 1 87 ? -37.081 13.296 20.225 1.00 80.19 87 SER A C 1
ATOM 650 O O . SER A 1 87 ? -38.124 13.192 20.874 1.00 80.19 87 SER A O 1
ATOM 652 N N . LEU A 1 88 ? -36.302 12.239 19.968 1.00 78.81 88 LEU A N 1
ATOM 653 C CA . LEU A 1 88 ? -36.505 10.887 20.508 1.00 78.81 88 LEU A CA 1
ATOM 654 C C . LEU A 1 88 ? -35.859 10.693 21.893 1.00 78.81 88 LEU A C 1
ATOM 656 O O . LEU A 1 88 ? -35.940 9.602 22.460 1.00 78.81 88 LEU A O 1
ATOM 660 N N . GLY A 1 89 ? -35.260 11.748 22.455 1.00 76.00 89 GLY A N 1
ATOM 661 C CA . GLY A 1 89 ? -34.625 11.737 23.771 1.00 76.00 89 GLY A CA 1
ATOM 662 C C . GLY A 1 89 ? -33.239 11.095 23.789 1.00 76.00 89 GLY A C 1
ATOM 663 O O . GLY A 1 89 ? -32.768 10.721 24.863 1.00 76.00 89 GLY A O 1
ATOM 664 N N . ILE A 1 90 ? -32.600 10.938 22.626 1.00 83.81 90 ILE A N 1
ATOM 665 C CA . ILE A 1 90 ? -31.235 10.425 22.521 1.00 83.81 90 ILE A CA 1
ATOM 666 C C . ILE A 1 90 ? -30.286 11.603 22.722 1.00 83.81 90 ILE A C 1
ATOM 668 O O . ILE A 1 90 ? -30.330 12.579 21.981 1.00 83.81 90 ILE A O 1
ATOM 672 N N . GLU A 1 91 ? -29.432 11.520 23.738 1.00 83.56 91 GLU A N 1
ATOM 673 C CA . GLU A 1 91 ? -28.444 12.562 24.007 1.00 83.56 91 GLU A CA 1
ATOM 674 C C . GLU A 1 91 ? -27.288 12.463 22.999 1.00 83.56 91 GLU A C 1
ATOM 676 O O . GLU A 1 91 ? -26.743 11.378 22.775 1.00 83.56 91 GLU A O 1
ATOM 681 N N . ASP A 1 92 ? -26.801 13.593 22.481 1.00 80.44 92 ASP A N 1
ATOM 682 C CA . ASP A 1 92 ? -25.625 13.650 21.599 1.00 80.44 92 ASP A CA 1
ATOM 683 C C . ASP A 1 92 ? -24.397 12.926 22.181 1.00 80.44 92 ASP A C 1
ATOM 685 O O . ASP A 1 92 ? -23.500 12.468 21.469 1.00 80.44 92 ASP A O 1
ATOM 689 N N . SER A 1 93 ? -24.308 12.852 23.516 1.00 81.56 93 SER A N 1
ATOM 690 C CA . SER A 1 93 ? -23.241 12.139 24.219 1.00 81.56 93 SER A CA 1
ATOM 691 C C . SER A 1 93 ? -23.265 10.634 23.925 1.00 81.56 93 SER A C 1
ATOM 693 O O . SER A 1 93 ? -22.204 10.008 23.853 1.00 81.56 93 SER A O 1
ATOM 695 N N . GLU A 1 94 ? -24.446 10.053 23.725 1.00 82.81 94 GLU A N 1
ATOM 696 C CA . GLU A 1 94 ? -24.640 8.652 23.358 1.00 82.81 94 GLU A CA 1
ATOM 697 C C . GLU A 1 94 ? -24.333 8.421 21.878 1.00 82.81 94 GLU A C 1
ATOM 699 O O . GLU A 1 94 ? -23.596 7.486 21.556 1.00 82.81 94 GLU A O 1
ATOM 704 N N . ILE A 1 95 ? -24.772 9.326 20.997 1.00 82.94 95 ILE A N 1
ATOM 705 C CA . ILE A 1 95 ? -24.471 9.286 19.555 1.00 82.94 95 ILE A CA 1
ATOM 706 C C . ILE A 1 95 ? -22.954 9.328 19.330 1.00 82.94 95 ILE A C 1
ATOM 708 O O . ILE A 1 95 ? -22.379 8.465 18.659 1.00 82.94 95 ILE A O 1
ATOM 712 N N . ARG A 1 96 ? -22.257 10.261 19.992 1.00 83.75 96 ARG A N 1
ATOM 713 C CA . ARG A 1 96 ? -20.791 10.362 19.928 1.00 83.75 96 ARG A CA 1
ATOM 714 C C . ARG A 1 96 ? -20.092 9.090 20.410 1.00 83.75 96 ARG A C 1
ATOM 716 O O . ARG A 1 96 ? -19.111 8.671 19.793 1.00 83.75 96 ARG A O 1
ATOM 723 N N . LYS A 1 97 ? -20.580 8.449 21.480 1.00 86.75 97 LYS A N 1
ATOM 724 C CA . LYS A 1 97 ? -20.019 7.175 21.973 1.00 86.75 97 LYS A CA 1
ATOM 725 C C . LYS A 1 97 ? -20.202 6.053 20.954 1.00 86.75 97 LYS A C 1
ATOM 727 O O . LYS A 1 97 ? -19.254 5.308 20.711 1.00 86.75 97 LYS A O 1
ATOM 732 N N . ILE A 1 98 ? -21.383 5.938 20.347 1.00 86.44 98 ILE A N 1
ATOM 733 C CA . ILE A 1 98 ? -21.669 4.923 19.324 1.00 86.44 98 ILE A CA 1
ATOM 734 C C . ILE A 1 98 ? -20.740 5.114 18.122 1.00 86.44 98 ILE A C 1
ATOM 736 O O . ILE A 1 98 ? -20.057 4.166 17.729 1.00 86.44 98 ILE A O 1
ATOM 740 N N . ASN A 1 99 ? -20.615 6.344 17.622 1.00 86.75 99 ASN A N 1
ATOM 741 C CA . ASN A 1 99 ? -19.737 6.670 16.497 1.00 86.75 99 ASN A CA 1
ATOM 742 C C . ASN A 1 99 ? -18.269 6.340 16.802 1.00 86.75 99 ASN A C 1
ATOM 744 O O . ASN A 1 99 ? -17.568 5.766 15.970 1.00 86.75 99 ASN A O 1
ATOM 748 N N . GLN A 1 100 ? -17.789 6.631 18.015 1.00 88.06 100 GLN A N 1
ATOM 749 C CA . GLN A 1 100 ? -16.433 6.258 18.435 1.00 88.06 100 GLN A CA 1
ATOM 750 C C . GLN A 1 100 ? -16.224 4.740 18.466 1.00 88.06 100 GLN A C 1
ATOM 752 O O . GLN A 1 100 ? -15.188 4.247 18.013 1.00 88.06 100 GLN A O 1
ATOM 757 N N . VAL A 1 101 ? -17.196 3.986 18.986 1.00 89.00 101 VAL A N 1
ATOM 758 C CA . VAL A 1 101 ? -17.129 2.520 19.029 1.00 89.00 101 VAL A CA 1
ATOM 759 C C . VAL A 1 101 ? -17.132 1.936 17.618 1.00 89.00 101 VAL A C 1
ATOM 761 O O . VAL A 1 101 ? -16.321 1.056 17.334 1.00 89.00 101 VAL A O 1
ATOM 764 N N . GLN A 1 102 ? -17.982 2.443 16.725 1.00 87.81 102 GLN A N 1
ATOM 765 C CA . GLN A 1 102 ? -18.022 2.019 15.325 1.00 87.81 102 GLN A CA 1
ATOM 766 C C . GLN A 1 102 ? -16.703 2.320 14.606 1.00 87.81 102 GLN A C 1
ATOM 768 O O . GLN A 1 102 ? -16.116 1.406 14.029 1.00 87.81 102 GLN A O 1
ATOM 773 N N . LYS A 1 103 ? -16.174 3.548 14.730 1.00 88.19 103 LYS A N 1
ATOM 774 C CA . LYS A 1 103 ? -14.862 3.928 14.174 1.00 88.19 103 LYS A CA 1
ATOM 775 C C . LYS A 1 103 ? -13.755 2.993 14.661 1.00 88.19 103 LYS A C 1
ATOM 777 O O . LYS A 1 103 ? -12.935 2.543 13.864 1.00 88.19 103 LYS A O 1
ATOM 782 N N . ARG A 1 104 ? -13.756 2.641 15.952 1.00 89.00 104 ARG A N 1
ATOM 783 C CA . ARG A 1 104 ? -12.796 1.682 16.517 1.00 89.00 104 ARG A CA 1
ATOM 784 C C . ARG A 1 104 ? -12.950 0.283 15.916 1.00 89.00 104 ARG A C 1
ATOM 786 O O . ARG A 1 104 ? -11.951 -0.305 15.525 1.00 89.00 104 ARG A O 1
ATOM 793 N N . ILE A 1 105 ? -14.172 -0.241 15.820 1.00 87.94 105 ILE A N 1
ATOM 794 C CA . ILE A 1 105 ? -14.436 -1.577 15.259 1.00 87.94 105 ILE A CA 1
ATOM 795 C C . ILE A 1 105 ? -13.996 -1.658 13.791 1.00 87.94 105 ILE A C 1
ATOM 797 O O . ILE A 1 105 ? -13.405 -2.657 13.375 1.00 87.94 105 ILE A O 1
ATOM 801 N N . THR A 1 106 ? -14.273 -0.622 12.998 1.00 86.50 106 THR A N 1
ATOM 802 C CA . THR A 1 106 ? -13.833 -0.547 11.598 1.00 86.50 106 THR A CA 1
ATOM 803 C C . THR A 1 106 ? -12.311 -0.510 11.512 1.00 86.50 106 THR A C 1
ATOM 805 O O . THR A 1 106 ? -11.723 -1.319 10.798 1.00 86.50 106 THR A O 1
ATOM 808 N N . LEU A 1 107 ? -11.662 0.343 12.311 1.00 88.12 107 LEU A N 1
ATOM 809 C CA . LEU A 1 107 ? -10.204 0.432 12.383 1.00 88.12 107 LEU A CA 1
ATOM 810 C C . LEU A 1 107 ? -9.554 -0.912 12.752 1.00 88.12 107 LEU A C 1
ATOM 812 O O . LEU A 1 107 ? -8.584 -1.324 12.115 1.00 88.12 107 LEU A O 1
ATOM 816 N N . GLU A 1 108 ? -10.084 -1.612 13.757 1.00 88.75 108 GLU A N 1
ATOM 817 C CA . GLU A 1 108 ? -9.605 -2.936 14.174 1.00 88.75 108 GLU A CA 1
ATOM 818 C C . GLU A 1 108 ? -9.713 -3.959 13.037 1.00 88.75 108 GLU A C 1
ATOM 820 O O . GLU A 1 108 ? -8.745 -4.663 12.752 1.00 88.75 108 GLU A O 1
ATOM 825 N N . ARG A 1 109 ? -10.844 -3.997 12.318 1.00 87.25 109 ARG A N 1
ATOM 826 C CA . ARG A 1 109 ? -10.995 -4.874 11.146 1.00 87.25 109 ARG A CA 1
ATOM 827 C C . ARG A 1 109 ? -10.048 -4.529 10.007 1.00 87.25 109 ARG A C 1
ATOM 829 O O . ARG A 1 109 ? -9.557 -5.420 9.328 1.00 87.25 109 ARG A O 1
ATOM 836 N N . GLU A 1 110 ? -9.810 -3.254 9.740 1.00 87.25 110 GLU A N 1
ATOM 837 C CA . GLU A 1 110 ? -8.929 -2.858 8.640 1.00 87.25 110 GLU A CA 1
ATOM 838 C C . GLU A 1 110 ? -7.461 -3.145 8.943 1.00 87.25 110 GLU A C 1
ATOM 840 O O . GLU A 1 110 ? -6.705 -3.480 8.031 1.00 87.25 110 GLU A O 1
ATOM 845 N N . THR A 1 111 ? -7.062 -3.025 10.209 1.00 91.94 111 THR A N 1
ATOM 846 C CA . THR A 1 111 ? -5.688 -3.272 10.666 1.00 91.94 111 THR A CA 1
ATOM 847 C C . THR A 1 111 ? -5.390 -4.748 10.925 1.00 91.94 111 THR A C 1
ATOM 849 O O . THR A 1 111 ? -4.221 -5.122 10.960 1.00 91.94 111 THR A O 1
ATOM 852 N N . GLU A 1 112 ? -6.410 -5.612 11.020 1.00 91.69 112 GLU A N 1
ATOM 853 C CA . GLU A 1 112 ? -6.264 -7.047 11.325 1.00 91.69 112 GLU A CA 1
ATOM 854 C C . GLU A 1 112 ? -5.315 -7.791 10.365 1.00 91.69 112 GLU A C 1
ATOM 856 O O . GLU A 1 112 ? -4.661 -8.762 10.745 1.00 91.69 112 GLU A O 1
ATOM 861 N N . VAL A 1 113 ? -5.249 -7.342 9.107 1.00 91.81 113 VAL A N 1
ATOM 862 C CA . VAL A 1 113 ? -4.444 -7.966 8.049 1.00 91.81 113 VAL A CA 1
ATOM 863 C C . VAL A 1 113 ? -3.091 -7.293 7.846 1.00 91.81 113 VAL A C 1
ATOM 865 O O . VAL A 1 113 ? -2.297 -7.791 7.045 1.00 91.81 113 VAL A O 1
ATOM 868 N N . ASP A 1 114 ? -2.815 -6.182 8.532 1.00 92.75 114 ASP A N 1
ATOM 869 C CA . ASP A 1 114 ? -1.586 -5.415 8.341 1.00 92.75 114 ASP A CA 1
ATOM 870 C C . ASP A 1 114 ? -0.361 -6.284 8.566 1.00 92.75 114 ASP A C 1
ATOM 872 O O . ASP A 1 114 ? -0.319 -7.126 9.459 1.00 92.75 114 ASP A O 1
ATOM 876 N N . THR A 1 115 ? 0.662 -6.089 7.735 1.00 84.56 115 THR A N 1
ATOM 877 C CA . THR A 1 115 ? 1.919 -6.860 7.772 1.00 84.56 115 THR A CA 1
ATOM 878 C C . THR A 1 115 ? 1.799 -8.349 7.406 1.00 84.56 115 THR A C 1
ATOM 880 O O . THR A 1 115 ? 2.819 -9.009 7.201 1.00 84.56 115 THR A O 1
ATOM 883 N N . LEU A 1 116 ? 0.582 -8.881 7.234 1.00 91.06 116 LEU A N 1
ATOM 884 C CA . LEU A 1 116 ? 0.331 -10.272 6.852 1.00 91.06 116 LEU A CA 1
ATOM 885 C C . LEU A 1 116 ? 0.192 -10.439 5.336 1.00 91.06 116 LEU A C 1
ATOM 887 O O . LEU A 1 116 ? -0.030 -9.483 4.598 1.00 91.06 116 LEU A O 1
ATOM 891 N N . LYS A 1 117 ? 0.247 -11.681 4.845 1.00 92.19 117 LYS A N 1
ATOM 892 C CA . LYS A 1 117 ? 0.073 -11.987 3.410 1.00 92.19 117 LYS A CA 1
ATOM 893 C C . LYS A 1 117 ? -1.311 -11.586 2.891 1.00 92.19 117 LYS A C 1
ATOM 895 O O . LYS A 1 117 ? -1.461 -11.258 1.722 1.00 92.19 117 LYS A O 1
ATOM 900 N N . GLN A 1 118 ? -2.318 -11.587 3.761 1.00 93.12 118 GLN A N 1
ATOM 901 C CA . GLN A 1 118 ? -3.679 -11.154 3.454 1.00 93.12 118 GLN A CA 1
ATOM 902 C C . GLN A 1 118 ? -3.765 -9.654 3.135 1.00 93.12 118 GLN A C 1
ATOM 904 O O . GLN A 1 118 ? -4.729 -9.242 2.499 1.00 93.12 118 GLN A O 1
ATOM 909 N N . SER A 1 119 ? -2.756 -8.855 3.515 1.00 94.25 119 SER A N 1
ATOM 910 C CA . SER A 1 119 ? -2.631 -7.448 3.107 1.00 94.25 119 SER A CA 1
ATOM 911 C C . SER A 1 119 ? -2.158 -7.256 1.664 1.00 94.25 119 SER A C 1
ATOM 913 O O . SER A 1 119 ? -1.918 -6.118 1.256 1.00 94.25 119 SER A O 1
ATOM 915 N N . LEU A 1 120 ? -1.995 -8.338 0.894 1.00 94.62 120 LEU A N 1
ATOM 916 C CA . LEU A 1 120 ? -1.610 -8.242 -0.504 1.00 94.62 120 LEU A CA 1
ATOM 917 C C . LEU A 1 120 ? -2.636 -7.415 -1.268 1.00 94.62 120 LEU A C 1
ATOM 919 O O . LEU A 1 120 ? -3.807 -7.790 -1.336 1.00 94.62 120 LEU A O 1
ATOM 923 N N . ILE A 1 121 ? -2.161 -6.328 -1.868 1.00 94.94 121 ILE A N 1
ATOM 924 C CA . ILE A 1 121 ? -2.927 -5.561 -2.840 1.00 94.94 121 ILE A CA 1
ATOM 925 C C . ILE A 1 121 ? -2.530 -5.985 -4.249 1.00 94.94 121 ILE A C 1
ATOM 927 O O . ILE A 1 121 ? -1.375 -6.337 -4.516 1.00 94.94 121 ILE A O 1
ATOM 931 N N . PHE A 1 122 ? -3.503 -5.943 -5.143 1.00 94.56 122 PHE A N 1
ATOM 932 C CA . PHE A 1 122 ? -3.345 -6.256 -6.547 1.00 94.56 122 PHE A CA 1
ATOM 933 C C . PHE A 1 122 ? -3.931 -5.134 -7.397 1.00 94.56 122 PHE A C 1
ATOM 935 O O . PHE A 1 122 ? -5.126 -4.846 -7.304 1.00 94.56 122 PHE A O 1
ATOM 942 N N . VAL A 1 123 ? -3.066 -4.529 -8.212 1.00 94.44 123 VAL A N 1
ATOM 943 C CA . VAL A 1 123 ? -3.346 -3.361 -9.055 1.00 94.44 123 VAL A CA 1
ATOM 944 C C . VAL A 1 123 ? -3.073 -3.718 -10.513 1.00 94.44 123 VAL A C 1
ATOM 946 O O . VAL A 1 123 ? -2.124 -4.456 -10.809 1.00 94.44 123 VAL A O 1
ATOM 949 N N . LYS A 1 124 ? -3.907 -3.221 -11.428 1.00 91.44 124 LYS A N 1
ATOM 950 C CA . LYS A 1 124 ? -3.858 -3.554 -12.857 1.00 91.44 124 LYS A CA 1
ATOM 951 C C . LYS A 1 124 ? -3.930 -2.309 -13.731 1.00 91.44 124 LYS A C 1
ATOM 953 O O . LYS A 1 124 ? -4.401 -1.270 -13.298 1.00 91.44 124 LYS A O 1
ATOM 958 N N . GLY A 1 125 ? -3.503 -2.446 -14.982 1.00 89.88 125 GLY A N 1
ATOM 959 C CA . GLY A 1 125 ? -3.811 -1.482 -16.033 1.00 89.88 125 GLY A CA 1
ATOM 960 C C . GLY A 1 125 ? -3.289 -0.074 -15.740 1.00 89.88 125 GLY A C 1
ATOM 961 O O . GLY A 1 125 ? -2.100 0.110 -15.469 1.00 89.88 125 GLY A O 1
ATOM 962 N N . VAL A 1 126 ? -4.178 0.915 -15.846 1.00 90.69 126 VAL A N 1
ATOM 963 C CA . VAL A 1 126 ? -3.864 2.341 -15.659 1.00 90.69 126 VAL A CA 1
ATOM 964 C C . VAL A 1 126 ? -3.522 2.672 -14.205 1.00 90.69 126 VAL A C 1
ATOM 966 O O . VAL A 1 126 ? -2.589 3.439 -13.961 1.00 90.69 126 VAL A O 1
ATOM 969 N N . ASP A 1 127 ? -4.156 2.001 -13.244 1.00 94.38 127 ASP A N 1
ATOM 970 C CA . ASP A 1 127 ? -3.899 2.188 -11.812 1.00 94.38 127 ASP A CA 1
ATOM 971 C C . ASP A 1 127 ? -2.485 1.763 -11.426 1.00 94.38 127 ASP A C 1
ATOM 973 O O . ASP A 1 127 ? -1.877 2.325 -10.520 1.00 94.38 127 ASP A O 1
ATOM 977 N N . ALA A 1 128 ? -1.893 0.811 -12.155 1.00 90.75 128 ALA A N 1
ATOM 978 C CA . ALA A 1 128 ? -0.503 0.424 -11.936 1.00 90.75 128 ALA A CA 1
ATOM 979 C C . ALA A 1 128 ? 0.467 1.573 -12.269 1.00 90.75 128 ALA A C 1
ATOM 981 O O . ALA A 1 128 ? 1.512 1.709 -11.627 1.00 90.75 128 ALA A O 1
ATOM 982 N N . GLN A 1 129 ? 0.127 2.413 -13.253 1.00 87.25 129 GLN A N 1
ATOM 983 C CA . GLN A 1 129 ? 0.903 3.611 -13.582 1.00 87.25 129 GLN A CA 1
ATOM 984 C C . GLN A 1 129 ? 0.692 4.710 -12.535 1.00 87.25 129 GLN A C 1
ATOM 986 O O . GLN A 1 129 ? 1.662 5.346 -12.119 1.00 87.25 129 GLN A O 1
ATOM 991 N N . ALA A 1 130 ? -0.545 4.897 -12.065 1.00 92.19 130 ALA A N 1
ATOM 992 C CA . ALA A 1 130 ? -0.850 5.824 -10.976 1.00 92.19 130 ALA A CA 1
ATOM 993 C C . ALA A 1 130 ? -0.109 5.432 -9.684 1.00 92.19 130 ALA A C 1
ATOM 995 O O . ALA A 1 130 ? 0.585 6.257 -9.092 1.00 92.19 130 ALA A O 1
ATOM 996 N N . LEU A 1 131 ? -0.118 4.144 -9.329 1.00 91.62 131 LEU A N 1
ATOM 997 C CA . LEU A 1 131 ? 0.642 3.584 -8.212 1.00 91.62 131 LEU A CA 1
ATOM 998 C C . LEU A 1 131 ? 2.147 3.833 -8.342 1.00 91.62 131 LEU A C 1
ATOM 1000 O O . LEU A 1 131 ? 2.807 4.167 -7.360 1.00 91.62 131 LEU A O 1
ATOM 1004 N N . PHE A 1 132 ? 2.709 3.684 -9.541 1.00 87.44 132 PHE A N 1
ATOM 1005 C CA . PHE A 1 132 ? 4.119 3.984 -9.776 1.00 87.44 132 PHE A CA 1
ATOM 1006 C C . PHE A 1 132 ? 4.444 5.457 -9.485 1.00 87.44 132 PHE A C 1
ATOM 1008 O O . PHE A 1 132 ? 5.411 5.747 -8.777 1.00 87.44 132 PHE A O 1
ATOM 1015 N N . ASN A 1 133 ? 3.608 6.378 -9.968 1.00 88.06 133 ASN A N 1
ATOM 1016 C CA . ASN A 1 133 ? 3.759 7.810 -9.705 1.00 88.06 133 ASN A CA 1
ATOM 1017 C C . ASN A 1 133 ? 3.591 8.138 -8.216 1.00 88.06 133 ASN A C 1
ATOM 1019 O O . ASN A 1 133 ? 4.379 8.910 -7.666 1.00 88.06 133 ASN A O 1
ATOM 1023 N N . PHE A 1 134 ? 2.620 7.513 -7.550 1.00 90.50 134 PHE A N 1
ATOM 1024 C CA . PHE A 1 134 ? 2.437 7.624 -6.107 1.00 90.50 134 PHE A CA 1
ATOM 1025 C C . PHE A 1 134 ? 3.699 7.195 -5.355 1.00 90.50 134 PHE A C 1
ATOM 1027 O O . PHE A 1 134 ? 4.209 7.951 -4.534 1.00 90.50 134 PHE A O 1
ATOM 1034 N N . LEU A 1 135 ? 4.269 6.028 -5.669 1.00 87.56 135 LEU A N 1
ATOM 1035 C CA . LEU A 1 135 ? 5.466 5.515 -4.995 1.00 87.56 135 LEU A CA 1
ATOM 1036 C C . LEU A 1 135 ? 6.696 6.414 -5.183 1.00 87.56 135 LEU A C 1
ATOM 1038 O O . LEU A 1 135 ? 7.495 6.537 -4.257 1.00 87.56 135 LEU A O 1
ATOM 1042 N N . ILE A 1 136 ? 6.844 7.059 -6.346 1.00 83.62 136 ILE A N 1
ATOM 1043 C CA . ILE A 1 136 ? 7.928 8.026 -6.592 1.00 83.62 136 ILE A CA 1
ATOM 1044 C C . ILE A 1 136 ? 7.785 9.262 -5.699 1.00 83.62 136 ILE A C 1
ATOM 1046 O O . ILE A 1 136 ? 8.784 9.788 -5.208 1.00 83.62 136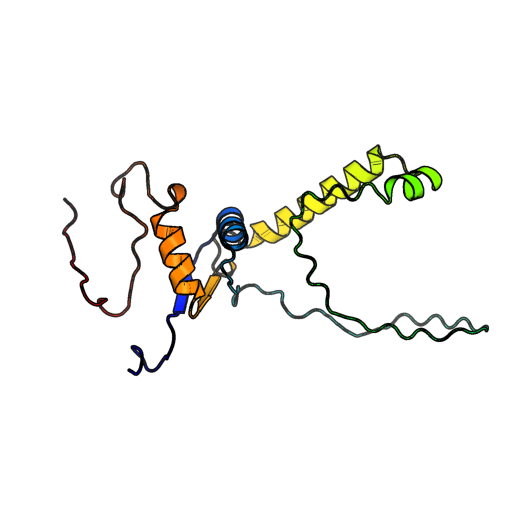 ILE A O 1
ATOM 1050 N N . ASN A 1 137 ? 6.553 9.723 -5.482 1.00 84.81 137 ASN A N 1
ATOM 1051 C CA . ASN A 1 137 ? 6.270 10.935 -4.715 1.00 84.81 137 ASN A CA 1
ATOM 1052 C C . ASN A 1 137 ? 6.026 10.665 -3.218 1.00 84.81 137 ASN A C 1
ATOM 1054 O O . ASN A 1 137 ? 6.051 11.591 -2.401 1.00 84.81 137 ASN A O 1
ATOM 1058 N N . CYS A 1 138 ? 5.836 9.403 -2.830 1.00 83.38 138 CYS A N 1
ATOM 1059 C CA . CYS A 1 138 ? 5.588 8.994 -1.456 1.00 83.38 138 CYS A CA 1
ATOM 1060 C C . CYS A 1 138 ? 6.876 9.079 -0.626 1.00 83.38 138 CYS A C 1
ATOM 1062 O O . CYS A 1 138 ? 7.671 8.141 -0.553 1.00 83.38 138 CYS A O 1
ATOM 1064 N N . LYS A 1 139 ? 7.068 10.209 0.065 1.00 78.25 139 LYS A N 1
ATOM 1065 C CA . LYS A 1 139 ? 8.228 10.439 0.949 1.00 78.25 139 LYS A CA 1
ATOM 1066 C C . LYS A 1 139 ? 8.371 9.374 2.040 1.00 78.25 139 LYS A C 1
ATOM 1068 O O . LYS A 1 139 ? 9.488 9.056 2.429 1.00 78.25 139 LYS A O 1
ATOM 1073 N N . SER A 1 140 ? 7.258 8.802 2.501 1.00 78.06 140 SER A N 1
ATOM 1074 C CA . SER A 1 140 ? 7.249 7.730 3.505 1.00 78.06 140 SER A CA 1
ATOM 1075 C C . SER A 1 140 ? 7.703 6.374 2.961 1.00 78.06 140 SER A C 1
ATOM 1077 O O . SER A 1 140 ? 7.998 5.477 3.746 1.00 78.06 140 SER A O 1
ATOM 1079 N N . ALA A 1 141 ? 7.772 6.205 1.638 1.00 73.38 141 ALA A N 1
ATOM 1080 C CA . ALA A 1 141 ? 8.236 4.975 1.005 1.00 73.38 141 ALA A CA 1
ATOM 1081 C C . ALA A 1 141 ? 9.770 4.929 0.845 1.00 73.38 141 ALA A C 1
ATOM 1083 O O . ALA A 1 141 ? 10.325 3.900 0.464 1.00 73.38 141 ALA A O 1
ATOM 1084 N N . ILE A 1 142 ? 10.467 6.027 1.157 1.00 75.69 142 ILE A N 1
ATOM 1085 C CA . ILE A 1 142 ? 11.925 6.131 1.099 1.00 75.69 142 ILE A CA 1
ATOM 1086 C C . ILE A 1 142 ? 12.475 6.028 2.520 1.00 75.69 142 ILE A C 1
ATOM 1088 O O . ILE A 1 142 ? 12.096 6.800 3.402 1.00 75.69 142 ILE A O 1
ATOM 1092 N N . ALA A 1 143 ? 13.397 5.094 2.755 1.00 76.69 143 ALA A N 1
ATOM 1093 C CA . ALA A 1 143 ? 14.066 5.020 4.047 1.00 76.69 143 ALA A CA 1
ATOM 1094 C C . ALA A 1 143 ? 14.844 6.324 4.296 1.00 76.69 143 ALA A C 1
ATOM 1096 O O . ALA A 1 143 ? 15.619 6.770 3.452 1.00 76.69 143 ALA A O 1
ATOM 1097 N N . VAL A 1 144 ? 14.638 6.952 5.454 1.00 81.12 144 VAL A N 1
ATOM 1098 C CA . VAL A 1 144 ? 15.323 8.210 5.812 1.00 81.12 144 VAL A CA 1
ATOM 1099 C C . VAL A 1 144 ? 16.713 7.935 6.398 1.00 81.12 144 VAL A C 1
ATOM 1101 O O . VAL A 1 144 ? 17.607 8.773 6.322 1.00 81.12 144 VAL A O 1
ATOM 1104 N N . THR A 1 145 ? 16.915 6.748 6.972 1.00 83.44 145 THR A N 1
ATOM 1105 C CA . THR A 1 145 ? 18.152 6.338 7.646 1.00 83.44 145 THR A CA 1
ATOM 1106 C C . THR A 1 145 ? 18.505 4.881 7.322 1.00 83.44 145 THR A C 1
ATOM 1108 O O . THR A 1 145 ? 17.694 4.132 6.777 1.00 83.44 145 THR A O 1
ATOM 1111 N N . GLY A 1 146 ? 19.735 4.472 7.647 1.00 82.25 146 GLY A N 1
ATOM 1112 C CA . GLY A 1 146 ? 20.236 3.117 7.399 1.00 82.25 146 GLY A CA 1
ATOM 1113 C C . GLY A 1 146 ? 20.863 2.931 6.013 1.00 82.25 146 GLY A C 1
ATOM 1114 O O . GLY A 1 146 ? 21.048 3.882 5.261 1.00 82.25 146 GLY A O 1
ATOM 1115 N N . ALA A 1 147 ? 21.215 1.689 5.675 1.00 78.81 147 ALA A N 1
ATOM 11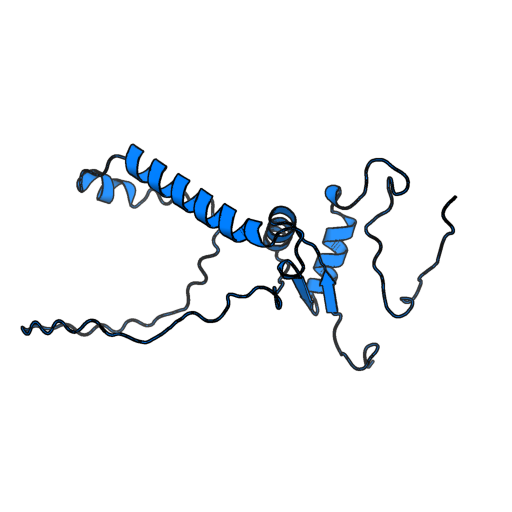16 C CA . ALA A 1 147 ? 21.944 1.368 4.441 1.00 78.81 147 ALA A CA 1
ATOM 1117 C C . ALA A 1 147 ? 21.152 1.654 3.149 1.00 78.81 147 ALA A C 1
ATOM 1119 O O . ALA A 1 147 ? 21.742 1.788 2.082 1.00 78.81 147 ALA A O 1
ATOM 1120 N N . LEU A 1 148 ? 19.824 1.756 3.247 1.00 76.38 148 LEU A N 1
ATOM 1121 C CA . LEU A 1 148 ? 18.926 2.070 2.132 1.00 76.38 148 LEU A CA 1
ATOM 1122 C C . LEU A 1 148 ? 18.427 3.524 2.179 1.00 76.38 148 LEU A C 1
ATOM 1124 O O . LEU A 1 148 ? 17.442 3.854 1.521 1.00 76.38 148 LEU A O 1
ATOM 1128 N N . ALA A 1 149 ? 19.075 4.394 2.963 1.00 82.50 149 ALA A N 1
ATOM 1129 C CA . ALA A 1 149 ? 18.667 5.787 3.094 1.00 82.50 149 ALA A CA 1
ATOM 1130 C C . ALA A 1 149 ? 18.649 6.502 1.731 1.00 82.50 149 ALA A C 1
ATOM 1132 O O . ALA A 1 149 ? 19.627 6.461 0.984 1.00 82.50 149 ALA A O 1
ATOM 1133 N N . GLY A 1 150 ? 17.538 7.164 1.405 1.00 75.44 150 GLY A N 1
ATOM 1134 C CA . GLY A 1 150 ? 17.357 7.870 0.135 1.00 75.44 150 GLY A CA 1
ATOM 1135 C C . GLY A 1 150 ? 17.133 6.963 -1.081 1.00 75.44 150 GLY A C 1
ATOM 1136 O O . GLY A 1 150 ? 16.975 7.474 -2.189 1.00 75.44 150 GLY A O 1
ATOM 1137 N N . VAL A 1 151 ? 17.109 5.637 -0.903 1.00 70.31 151 VAL A N 1
ATOM 1138 C CA . VAL A 1 151 ? 16.819 4.688 -1.982 1.00 70.31 151 VAL A CA 1
ATOM 1139 C C . VAL A 1 151 ? 15.296 4.553 -2.115 1.00 70.31 151 VAL A C 1
ATOM 1141 O O . VAL A 1 151 ? 14.644 4.168 -1.141 1.00 70.31 151 VAL A O 1
ATOM 1144 N N . PRO A 1 152 ? 14.701 4.870 -3.282 1.00 65.31 152 PRO A N 1
ATOM 1145 C CA . PRO A 1 152 ? 13.271 4.685 -3.497 1.00 65.31 152 PRO A CA 1
ATOM 1146 C C . PRO A 1 152 ? 12.890 3.195 -3.451 1.00 65.31 152 PRO A C 1
ATOM 1148 O O . PRO A 1 152 ? 13.759 2.336 -3.646 1.00 65.31 152 PRO A O 1
ATOM 1151 N N . PRO A 1 153 ? 11.604 2.864 -3.227 1.00 68.38 153 PRO A N 1
ATOM 1152 C CA . PRO A 1 153 ? 11.122 1.485 -3.239 1.00 68.38 153 PRO A CA 1
ATOM 1153 C C . PRO A 1 153 ? 11.644 0.725 -4.459 1.00 68.38 153 PRO A C 1
ATOM 1155 O O . PRO A 1 153 ? 11.428 1.123 -5.604 1.00 68.38 153 PRO A O 1
ATOM 1158 N N . THR A 1 154 ? 12.374 -0.364 -4.220 1.00 67.25 154 THR A N 1
ATOM 1159 C CA . THR A 1 154 ? 12.976 -1.146 -5.304 1.00 67.25 154 THR A CA 1
ATOM 1160 C C . THR A 1 154 ? 11.916 -2.046 -5.92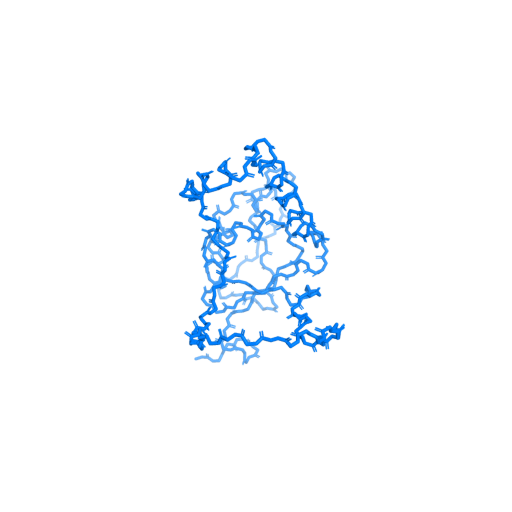8 1.00 67.25 154 THR A C 1
ATOM 1162 O O . THR A 1 154 ? 11.487 -3.025 -5.319 1.00 67.25 154 THR A O 1
ATOM 1165 N N . LEU A 1 155 ? 11.497 -1.727 -7.152 1.00 65.06 155 LEU A N 1
ATOM 1166 C CA . LEU A 1 155 ? 10.583 -2.568 -7.922 1.00 65.06 155 LEU A CA 1
ATOM 1167 C C . LEU A 1 155 ? 11.349 -3.758 -8.506 1.00 65.06 155 LEU A C 1
ATOM 1169 O O . LEU A 1 155 ? 12.231 -3.597 -9.351 1.00 65.06 155 LEU A O 1
ATOM 1173 N N . LEU A 1 156 ? 11.008 -4.960 -8.048 1.00 64.56 156 LEU A N 1
ATOM 1174 C CA . LEU A 1 156 ? 11.536 -6.202 -8.600 1.00 64.56 156 LEU A CA 1
ATOM 1175 C C . LEU A 1 156 ? 10.664 -6.624 -9.782 1.00 64.56 156 LEU A C 1
ATOM 1177 O O . LEU A 1 156 ? 9.477 -6.893 -9.620 1.00 64.56 156 LEU A O 1
ATOM 1181 N N . ALA A 1 157 ? 11.262 -6.699 -10.966 1.00 62.56 157 ALA A N 1
ATOM 1182 C CA . ALA A 1 157 ? 10.616 -7.234 -12.154 1.00 62.56 157 ALA A CA 1
ATOM 1183 C C . ALA A 1 157 ? 11.289 -8.559 -12.555 1.00 62.56 157 ALA A C 1
ATOM 1185 O O . ALA A 1 157 ? 12.515 -8.668 -12.469 1.00 62.56 157 ALA A O 1
ATOM 1186 N N . PRO A 1 158 ? 10.525 -9.565 -13.022 1.00 60.31 158 PRO A N 1
ATOM 1187 C CA . PRO A 1 158 ? 11.084 -10.837 -13.492 1.00 60.31 158 PRO A CA 1
ATOM 1188 C C . PRO A 1 158 ? 11.958 -10.676 -14.746 1.00 60.31 158 PRO A C 1
ATOM 1190 O O . PRO A 1 158 ? 12.728 -11.569 -15.088 1.00 60.31 158 PRO A O 1
ATOM 1193 N N . VAL A 1 159 ? 11.853 -9.533 -15.424 1.00 64.44 159 VAL A N 1
ATOM 1194 C CA . VAL A 1 159 ? 12.703 -9.119 -16.539 1.00 64.44 159 VAL A CA 1
ATOM 1195 C C . VAL A 1 159 ? 13.117 -7.665 -16.359 1.00 64.44 159 VAL A C 1
ATOM 1197 O O . VAL A 1 159 ? 12.371 -6.861 -15.802 1.00 64.44 159 VAL A O 1
ATOM 1200 N N . ALA A 1 160 ? 14.301 -7.315 -16.861 1.00 65.25 160 ALA A N 1
ATOM 1201 C CA . ALA A 1 160 ? 14.747 -5.930 -16.902 1.00 65.25 160 ALA A CA 1
ATOM 1202 C C . ALA A 1 160 ? 13.756 -5.074 -17.711 1.00 65.25 160 ALA A C 1
ATOM 1204 O O . ALA A 1 160 ? 13.392 -5.425 -18.835 1.00 65.25 160 ALA A O 1
ATOM 1205 N N . PHE A 1 161 ? 13.323 -3.949 -17.143 1.00 66.81 161 PHE A N 1
ATOM 1206 C CA . PHE A 1 161 ? 12.529 -2.958 -17.866 1.00 66.81 161 PHE A CA 1
ATOM 1207 C C . PHE A 1 161 ? 13.409 -2.204 -18.872 1.00 66.81 161 PHE A C 1
ATOM 1209 O O . PHE A 1 161 ? 14.627 -2.095 -18.710 1.00 66.81 161 PHE A O 1
ATOM 1216 N N . HIS A 1 162 ? 12.801 -1.698 -19.946 1.00 56.75 162 HIS A N 1
ATOM 1217 C CA . HIS A 1 162 ? 13.530 -0.960 -20.974 1.00 56.75 162 HIS A CA 1
ATOM 1218 C C . HIS A 1 162 ? 14.197 0.279 -20.350 1.00 56.75 162 HIS A C 1
ATOM 1220 O O . HIS A 1 162 ? 13.524 1.087 -19.715 1.00 56.75 162 HIS A O 1
ATOM 1226 N N . GLY A 1 163 ? 15.521 0.402 -20.483 1.00 63.12 163 GLY A N 1
ATOM 1227 C CA . GLY A 1 163 ? 16.305 1.467 -19.840 1.00 63.12 163 GLY A CA 1
ATOM 1228 C C . GLY A 1 163 ? 16.761 1.184 -18.399 1.00 63.12 163 GLY A C 1
ATOM 1229 O O . GLY A 1 163 ? 17.380 2.051 -17.783 1.00 63.12 163 GLY A O 1
ATOM 1230 N N . ALA A 1 164 ? 16.512 -0.010 -17.850 1.00 64.12 164 ALA A N 1
ATOM 1231 C CA . ALA A 1 164 ? 17.024 -0.388 -16.533 1.00 64.12 164 ALA A CA 1
ATOM 1232 C C . ALA A 1 164 ? 18.563 -0.374 -16.498 1.00 64.12 164 ALA A C 1
ATOM 1234 O O . ALA A 1 164 ? 19.222 -0.937 -17.369 1.00 64.12 164 ALA A O 1
ATOM 1235 N N . THR A 1 165 ? 19.140 0.226 -15.454 1.00 59.69 165 THR A N 1
ATOM 1236 C CA . THR A 1 165 ? 20.586 0.195 -15.181 1.00 59.69 165 THR A CA 1
ATOM 1237 C C . THR A 1 165 ? 20.809 -0.201 -13.723 1.00 59.69 165 THR A C 1
ATOM 1239 O O . THR A 1 165 ? 20.240 0.419 -12.827 1.00 59.69 165 THR A O 1
ATOM 1242 N N . LEU A 1 166 ? 21.637 -1.218 -13.466 1.00 62.12 166 LEU A N 1
ATOM 1243 C CA . LEU A 1 166 ? 22.013 -1.624 -12.108 1.00 62.12 166 LEU A CA 1
ATOM 1244 C C . LEU A 1 166 ? 23.226 -0.811 -11.643 1.00 62.12 166 LEU A C 1
ATOM 1246 O O . LEU A 1 166 ? 24.247 -0.771 -12.329 1.00 62.12 166 LEU A O 1
ATOM 1250 N N . LYS A 1 167 ? 23.129 -0.177 -10.470 1.00 61.25 167 LYS A N 1
ATOM 1251 C CA . LYS A 1 167 ? 24.279 0.433 -9.790 1.00 61.25 167 LYS A CA 1
ATOM 1252 C C . LYS A 1 167 ? 24.680 -0.436 -8.597 1.00 61.25 167 LYS A C 1
ATOM 1254 O O . LYS A 1 167 ? 23.808 -0.758 -7.791 1.00 61.25 167 LYS A O 1
ATOM 1259 N N . PRO A 1 168 ? 25.963 -0.807 -8.457 1.00 57.00 168 PRO A N 1
ATOM 1260 C CA . PRO A 1 168 ? 26.433 -1.463 -7.246 1.00 57.00 168 PRO A CA 1
ATOM 1261 C C . PRO A 1 168 ? 26.289 -0.503 -6.059 1.00 57.00 168 PRO A C 1
ATOM 1263 O O . PRO A 1 168 ? 26.640 0.676 -6.162 1.00 57.00 168 PRO A O 1
ATOM 1266 N N . LEU A 1 169 ? 25.758 -1.007 -4.945 1.00 56.00 169 LEU A N 1
ATOM 1267 C CA . LEU A 1 169 ? 25.754 -0.292 -3.670 1.00 56.00 169 LEU A CA 1
ATOM 1268 C C . LEU A 1 169 ? 27.201 -0.227 -3.153 1.00 56.00 169 LEU A C 1
ATOM 1270 O O . LEU A 1 169 ? 27.918 -1.226 -3.221 1.00 56.00 169 LEU A O 1
ATOM 1274 N N . LYS A 1 170 ? 27.632 0.960 -2.718 1.00 53.44 170 LYS A N 1
ATOM 1275 C CA . LYS A 1 170 ? 28.933 1.174 -2.067 1.00 53.44 170 LYS A CA 1
ATOM 1276 C C . LYS A 1 170 ? 28.842 0.874 -0.581 1.00 53.44 170 LYS A C 1
ATOM 1278 O O . LYS A 1 170 ? 27.797 1.229 0.005 1.00 53.44 170 LYS A O 1
#